Protein AF-A0A964QLQ2-F1 (afdb_monomer_lite)

Radius of gyration: 35.22 Å; chains: 1; bounding box: 113×45×64 Å

Secondary structure (DSSP, 8-state):
---HHHHHHHHHHHHHHHHHHHHHHHHHHHHHHHHSPPPTTHHHHHHHHHHHHHHHHHHHHHTS-EEEEGGGTEEEPPHHHHHHHHHHHTTSHHHHHHHHHHHHHHHHSPPPPPPPPPPTT-

Foldseek 3Di:
DDDPVVVVVVVVVVVVVVVVVVVVVVVVVVCCVVPPDDPPCPVVVVVVVVVVVVVVVVLVVLQDKDADDVVLPDIRDRPVVVVVVCVVCVVPVVVSVVVVVVVVCSSPPDPPDDPDDPDPPD

pLDDT: mean 83.1, std 11.73, range [43.44, 97.06]

Structure (mmCIF, N/CA/C/O backbone):
data_AF-A0A964QLQ2-F1
#
_entry.id   AF-A0A964QLQ2-F1
#
loop_
_atom_site.group_PDB
_atom_site.id
_atom_site.type_symbol
_atom_site.label_atom_id
_atom_site.label_alt_id
_atom_site.label_comp_id
_atom_site.label_asym_id
_atom_site.label_entity_id
_atom_site.label_seq_id
_atom_site.pdbx_PDB_ins_code
_atom_site.Cartn_x
_atom_site.Cartn_y
_atom_site.Cartn_z
_atom_site.occupancy
_atom_site.B_iso_or_equiv
_atom_site.auth_seq_id
_atom_site.auth_comp_id
_atom_site.auth_asym_id
_atom_site.auth_atom_id
_atom_site.pdbx_PDB_model_num
ATOM 1 N N . MET A 1 1 ? 62.351 14.358 -29.875 1.00 43.44 1 MET A N 1
ATOM 2 C CA . MET A 1 1 ? 60.878 14.508 -29.916 1.00 43.44 1 MET A CA 1
ATOM 3 C C . MET A 1 1 ? 60.300 13.467 -30.867 1.00 43.44 1 MET A C 1
ATOM 5 O O . MET A 1 1 ? 60.303 13.689 -32.064 1.00 43.44 1 MET A O 1
ATOM 9 N N . SER A 1 2 ? 59.887 12.300 -30.370 1.00 53.28 2 SER A N 1
ATOM 10 C CA . SER A 1 2 ? 59.221 11.272 -31.186 1.00 53.28 2 SER A CA 1
ATOM 11 C C . SER A 1 2 ? 58.377 10.394 -30.266 1.00 53.28 2 SER A C 1
ATOM 13 O O . SER A 1 2 ? 58.911 9.510 -29.606 1.00 53.28 2 SER A O 1
ATOM 15 N N . ASN A 1 3 ? 57.091 10.724 -30.109 1.00 54.25 3 ASN A N 1
ATOM 16 C CA . ASN A 1 3 ? 56.102 9.797 -29.531 1.00 54.25 3 ASN A CA 1
ATOM 17 C C . ASN A 1 3 ? 54.630 10.218 -29.736 1.00 54.25 3 ASN A C 1
ATOM 19 O O . ASN A 1 3 ? 53.735 9.662 -29.102 1.00 54.25 3 ASN A O 1
ATOM 23 N N . SER A 1 4 ? 54.345 11.211 -30.589 1.00 57.97 4 SER A N 1
ATOM 24 C CA . SER A 1 4 ? 52.963 11.633 -30.860 1.00 57.97 4 SER A CA 1
ATOM 25 C C . SER A 1 4 ? 52.264 10.734 -31.885 1.00 57.97 4 SER A C 1
ATOM 27 O O . SER A 1 4 ? 51.082 10.454 -31.726 1.00 57.97 4 SER A O 1
ATOM 29 N N . SER A 1 5 ? 52.977 10.212 -32.890 1.00 60.44 5 SER A N 1
ATOM 30 C CA . SER A 1 5 ? 52.398 9.373 -33.955 1.00 60.44 5 SER A CA 1
ATOM 31 C C . SER A 1 5 ? 51.933 7.991 -33.470 1.00 60.44 5 SER A C 1
ATOM 33 O O . SER A 1 5 ? 50.906 7.490 -33.937 1.00 60.44 5 SER A O 1
ATOM 35 N N . SER A 1 6 ? 52.637 7.395 -32.501 1.00 62.62 6 SER A N 1
ATOM 36 C CA . SER A 1 6 ? 52.279 6.103 -31.896 1.00 62.62 6 SER A CA 1
ATOM 37 C C . SER A 1 6 ? 51.030 6.207 -31.014 1.00 62.62 6 SER A C 1
ATOM 39 O O . SER A 1 6 ? 50.135 5.376 -31.131 1.00 62.62 6 SER A O 1
ATOM 41 N N . ARG A 1 7 ? 50.909 7.262 -30.191 1.00 68.38 7 ARG A N 1
ATOM 42 C CA . ARG A 1 7 ? 49.720 7.504 -29.348 1.00 68.38 7 ARG A CA 1
ATOM 43 C C . ARG A 1 7 ? 48.457 7.742 -30.169 1.00 68.38 7 ARG A C 1
ATOM 45 O O . ARG A 1 7 ? 47.421 7.169 -29.842 1.00 68.38 7 ARG A O 1
ATOM 52 N N . THR A 1 8 ? 48.539 8.536 -31.236 1.00 72.75 8 THR A N 1
ATOM 53 C CA . THR A 1 8 ? 47.385 8.786 -32.112 1.00 72.75 8 THR A CA 1
ATOM 54 C C . THR A 1 8 ? 46.965 7.513 -32.844 1.00 72.75 8 THR A C 1
ATOM 56 O O . THR A 1 8 ? 45.778 7.209 -32.892 1.00 72.75 8 THR A O 1
ATOM 59 N N . SER A 1 9 ? 47.921 6.713 -33.331 1.00 78.75 9 SER A N 1
ATOM 60 C CA . SER A 1 9 ? 47.617 5.431 -33.985 1.00 78.75 9 SER A CA 1
ATOM 61 C C . SER A 1 9 ? 46.959 4.441 -33.021 1.00 78.75 9 SER A C 1
ATOM 63 O O . SER A 1 9 ? 45.921 3.873 -33.345 1.00 78.75 9 SER A O 1
ATOM 65 N N . SER A 1 10 ? 47.491 4.286 -31.803 1.00 78.88 10 SER A N 1
ATOM 66 C CA . SER A 1 10 ? 46.891 3.420 -30.778 1.00 78.88 10 SER A CA 1
ATOM 67 C C . SER A 1 10 ? 45.476 3.853 -30.390 1.00 78.88 10 SER A C 1
ATOM 69 O O . SER A 1 10 ? 44.616 3.005 -30.164 1.00 78.88 10 SER A O 1
ATOM 71 N N . PHE A 1 11 ? 45.208 5.160 -30.348 1.00 86.69 11 PHE A N 1
ATOM 72 C CA . PHE A 1 11 ? 43.875 5.686 -30.061 1.00 86.69 11 PHE A CA 1
ATOM 73 C C . PHE A 1 11 ? 42.879 5.401 -31.195 1.00 86.69 11 PHE A C 1
ATOM 75 O O . PHE A 1 11 ? 41.743 5.008 -30.932 1.00 86.69 11 PHE A O 1
ATOM 82 N N . VAL A 1 12 ? 43.314 5.512 -32.455 1.00 90.25 12 VAL A N 1
ATOM 83 C CA . VAL A 1 12 ? 42.497 5.147 -33.625 1.00 90.25 12 VAL A CA 1
ATOM 84 C C . VAL A 1 12 ? 42.164 3.654 -33.615 1.00 90.25 12 VAL A C 1
ATOM 86 O O . VAL A 1 12 ? 41.001 3.292 -33.793 1.00 90.25 12 VAL A O 1
ATOM 89 N N . TYR A 1 13 ? 43.141 2.785 -33.334 1.00 91.31 13 TYR A N 1
ATOM 90 C CA . TYR A 1 13 ? 42.892 1.345 -33.211 1.00 91.31 13 TYR A CA 1
ATOM 91 C C . TYR A 1 13 ? 41.947 1.015 -32.053 1.00 91.31 13 TYR A C 1
ATOM 93 O O . TYR A 1 13 ? 41.064 0.176 -32.210 1.00 91.31 13 TYR A O 1
ATOM 101 N N . PHE A 1 14 ? 42.074 1.702 -30.915 1.00 93.38 14 PHE A N 1
ATOM 102 C CA . PHE A 1 14 ? 41.161 1.532 -29.787 1.00 93.38 14 PHE A CA 1
ATOM 103 C C . PHE A 1 14 ? 39.719 1.908 -30.153 1.00 93.38 14 PHE A C 1
ATOM 105 O O . PHE A 1 14 ? 38.802 1.139 -29.874 1.00 93.38 14 PHE A O 1
ATOM 112 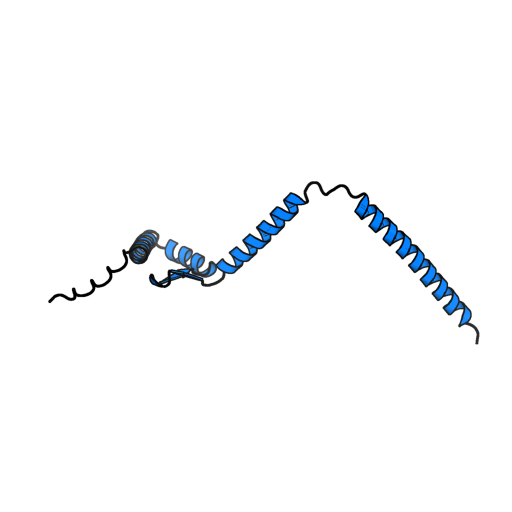N N . ILE A 1 15 ? 39.511 3.044 -30.828 1.00 94.69 15 ILE A N 1
ATOM 113 C CA . ILE A 1 15 ? 38.181 3.467 -31.290 1.00 94.69 15 ILE A CA 1
ATOM 114 C C . ILE A 1 15 ? 37.615 2.483 -32.316 1.00 94.69 15 ILE A C 1
ATOM 116 O O . ILE A 1 15 ? 36.444 2.122 -32.223 1.00 94.69 15 ILE A O 1
ATOM 120 N N . ALA A 1 16 ? 38.429 2.020 -33.267 1.00 93.88 16 ALA A N 1
ATOM 121 C CA . ALA A 1 16 ? 38.002 1.036 -34.258 1.00 93.88 16 ALA A CA 1
ATOM 122 C C . ALA A 1 16 ? 37.572 -0.283 -33.594 1.00 93.88 16 ALA A C 1
ATOM 124 O O . ALA A 1 16 ? 36.517 -0.828 -33.921 1.00 93.88 16 ALA A O 1
ATOM 125 N N . MET A 1 17 ? 38.343 -0.753 -32.608 1.00 94.56 17 MET A N 1
ATOM 126 C CA . MET A 1 17 ? 38.022 -1.941 -31.816 1.00 94.56 17 MET A CA 1
ATOM 127 C C . MET A 1 17 ? 36.713 -1.748 -31.039 1.00 94.56 17 MET A C 1
ATOM 129 O O . MET A 1 17 ? 35.822 -2.593 -31.101 1.00 94.56 17 MET A O 1
ATOM 133 N N . LEU A 1 18 ? 36.564 -0.612 -30.348 1.00 96.88 18 LEU A N 1
ATOM 134 C CA . LEU A 1 18 ? 35.364 -0.275 -29.581 1.00 96.88 18 LEU A CA 1
ATOM 135 C C . LEU A 1 18 ? 34.124 -0.206 -30.484 1.00 96.88 18 LEU A C 1
ATOM 137 O O . LEU A 1 18 ? 33.075 -0.745 -30.140 1.00 96.88 18 LEU A O 1
ATOM 141 N N . GLY A 1 19 ? 34.258 0.416 -31.658 1.00 96.56 19 GLY A N 1
ATOM 142 C CA . GLY A 1 19 ? 33.203 0.509 -32.662 1.00 96.56 19 GLY A CA 1
ATOM 143 C C . GLY A 1 19 ? 32.772 -0.863 -33.171 1.00 96.56 19 GLY A C 1
ATOM 144 O O . GLY A 1 19 ? 31.579 -1.158 -33.189 1.00 96.56 19 GLY A O 1
ATOM 145 N N . ALA A 1 20 ? 33.725 -1.738 -33.502 1.00 96.38 20 ALA A N 1
ATOM 146 C CA . ALA A 1 20 ? 33.426 -3.105 -33.920 1.00 96.38 20 ALA A CA 1
ATOM 147 C C . ALA A 1 20 ? 32.673 -3.885 -32.827 1.00 96.38 20 ALA A C 1
ATOM 149 O O . ALA A 1 20 ? 31.650 -4.511 -33.108 1.00 96.38 20 ALA A O 1
ATOM 150 N N . PHE A 1 21 ? 33.115 -3.791 -31.568 1.00 97.00 21 PHE A N 1
ATOM 151 C CA . PHE A 1 21 ? 32.422 -4.427 -30.446 1.00 97.00 21 PHE A CA 1
ATOM 152 C C . PHE A 1 21 ? 31.013 -3.872 -30.229 1.00 97.00 21 PHE A C 1
ATOM 154 O O . PHE A 1 21 ? 30.093 -4.651 -29.988 1.00 97.00 21 PHE A O 1
ATOM 161 N N . LEU A 1 22 ? 30.818 -2.557 -30.345 1.00 97.06 22 LEU A N 1
ATOM 162 C CA . LEU A 1 22 ? 29.500 -1.931 -30.217 1.00 97.06 22 LEU A CA 1
ATOM 163 C C . LEU A 1 22 ? 28.543 -2.372 -31.328 1.00 97.06 22 LEU A C 1
ATOM 165 O O . LEU A 1 22 ? 27.377 -2.646 -31.046 1.00 97.06 22 LEU A O 1
ATOM 169 N N . ILE A 1 23 ? 29.030 -2.501 -32.564 1.00 96.62 23 ILE A N 1
ATOM 170 C CA . ILE A 1 23 ? 28.232 -2.999 -33.693 1.00 96.62 23 ILE A CA 1
ATOM 171 C C . ILE A 1 23 ? 27.786 -4.441 -33.430 1.00 96.62 23 ILE A C 1
ATOM 173 O O . ILE A 1 23 ? 26.601 -4.754 -33.552 1.00 96.62 23 ILE A O 1
ATOM 177 N N . VAL A 1 24 ? 28.711 -5.311 -33.015 1.00 96.12 24 VAL A N 1
ATOM 178 C CA . VAL A 1 24 ? 28.398 -6.712 -32.699 1.00 96.12 24 VAL A CA 1
ATOM 179 C C . VAL A 1 24 ? 27.439 -6.805 -31.510 1.00 96.12 24 VAL A C 1
ATOM 181 O O . VAL A 1 24 ? 26.451 -7.533 -31.579 1.00 96.12 24 VAL A O 1
ATOM 184 N N . ALA A 1 25 ? 27.669 -6.041 -30.440 1.00 95.44 25 ALA A N 1
ATOM 185 C CA . ALA A 1 25 ? 26.787 -6.009 -29.275 1.00 95.44 25 ALA A CA 1
ATOM 186 C C . ALA A 1 25 ? 25.373 -5.527 -29.637 1.00 95.44 25 ALA A C 1
ATOM 188 O O . ALA A 1 25 ? 24.388 -6.120 -29.193 1.00 95.44 25 ALA A O 1
ATOM 189 N N . GLY A 1 26 ? 25.266 -4.500 -30.486 1.00 95.75 26 GLY A N 1
ATOM 190 C CA . GLY A 1 26 ? 23.996 -4.005 -31.011 1.00 95.75 26 GLY A CA 1
ATOM 191 C C . GLY A 1 26 ? 23.253 -5.064 -31.826 1.00 95.75 26 GLY A C 1
ATOM 192 O O . GLY A 1 26 ? 22.072 -5.305 -31.581 1.00 95.75 26 GLY A O 1
ATOM 193 N N . LEU A 1 27 ? 23.950 -5.758 -32.732 1.00 94.12 27 LEU A N 1
ATOM 194 C CA . LEU A 1 27 ? 23.386 -6.860 -33.520 1.00 94.12 27 LEU A CA 1
ATOM 195 C C . LEU A 1 27 ? 22.908 -8.020 -32.643 1.00 94.12 27 LEU A C 1
ATOM 197 O O . LEU A 1 27 ? 21.817 -8.543 -32.860 1.00 94.12 27 LEU A O 1
ATOM 201 N N . VAL A 1 28 ? 23.684 -8.405 -31.628 1.00 93.38 28 VAL A N 1
ATOM 202 C CA . VAL A 1 28 ? 23.300 -9.465 -30.685 1.00 93.38 28 VAL A CA 1
ATOM 203 C C . VAL A 1 28 ? 22.070 -9.061 -29.877 1.00 93.38 28 VAL A C 1
ATOM 205 O O . VAL A 1 28 ? 21.174 -9.881 -29.688 1.00 93.38 28 VAL A O 1
ATOM 208 N N . GLN A 1 29 ? 21.994 -7.811 -29.417 1.00 91.06 29 GLN A N 1
ATOM 209 C CA . GLN A 1 29 ? 20.831 -7.312 -28.684 1.00 91.06 29 GLN A CA 1
ATOM 210 C C . GLN A 1 29 ? 19.580 -7.291 -29.565 1.00 91.06 29 GLN A C 1
ATOM 212 O O . GLN A 1 29 ? 18.507 -7.710 -29.132 1.00 91.06 29 GLN A O 1
ATOM 217 N N . LEU A 1 30 ? 19.730 -6.854 -30.815 1.00 90.94 30 LEU A N 1
ATOM 218 C CA . LEU A 1 30 ? 18.659 -6.855 -31.800 1.00 90.94 30 LEU A CA 1
ATOM 219 C C . LEU A 1 30 ? 18.165 -8.282 -32.065 1.00 90.94 30 LEU A C 1
ATOM 221 O O . LEU A 1 30 ? 16.971 -8.554 -31.967 1.00 90.94 30 LEU A O 1
ATOM 225 N N . MET A 1 31 ? 19.091 -9.212 -32.311 1.00 89.75 31 MET A N 1
ATOM 226 C CA . MET A 1 31 ? 18.772 -10.620 -32.531 1.00 89.75 31 MET A CA 1
ATOM 227 C C . MET A 1 31 ? 18.080 -11.221 -31.310 1.00 89.75 31 MET A C 1
ATOM 229 O O . MET A 1 31 ? 17.062 -11.891 -31.457 1.00 89.75 31 MET A O 1
ATOM 233 N N . LYS A 1 32 ? 18.568 -10.938 -30.096 1.00 85.56 32 LYS A N 1
ATOM 234 C CA . LYS A 1 32 ? 17.915 -11.353 -28.850 1.00 85.56 32 LYS A CA 1
ATOM 235 C C . LYS A 1 32 ? 16.501 -10.808 -28.742 1.00 85.56 32 LYS A C 1
ATOM 237 O O . LYS A 1 32 ? 15.624 -11.536 -28.305 1.00 85.56 32 LYS A O 1
ATOM 242 N N . HIS A 1 33 ? 16.262 -9.562 -29.135 1.00 81.69 33 HIS A N 1
ATOM 243 C CA . HIS A 1 33 ? 14.927 -8.988 -29.052 1.00 81.69 33 HIS A CA 1
ATOM 244 C C . HIS A 1 33 ? 13.935 -9.677 -30.003 1.00 81.69 33 HIS A C 1
ATOM 246 O O . HIS A 1 33 ? 12.806 -9.937 -29.597 1.00 81.69 33 HIS A O 1
ATOM 252 N N . TYR A 1 34 ? 14.371 -10.027 -31.218 1.00 79.50 34 TYR A N 1
ATOM 253 C CA . TYR A 1 34 ? 13.534 -10.700 -32.220 1.00 79.50 34 TYR A CA 1
ATOM 254 C C . TYR A 1 34 ? 13.387 -12.212 -32.014 1.00 79.50 34 TYR A C 1
ATOM 256 O O . TYR A 1 34 ? 12.364 -12.780 -32.382 1.00 79.50 34 TYR A O 1
ATOM 264 N N . THR A 1 35 ? 14.403 -12.875 -31.458 1.00 80.50 35 THR A N 1
ATOM 265 C CA . THR A 1 35 ? 14.427 -14.340 -31.278 1.00 80.50 35 THR A CA 1
ATOM 266 C C . THR A 1 35 ? 14.075 -14.786 -29.865 1.00 80.50 35 THR A C 1
ATOM 268 O O . THR A 1 35 ? 13.883 -15.980 -29.637 1.00 80.50 35 THR A O 1
ATOM 271 N N . ALA A 1 36 ? 13.981 -13.861 -28.903 1.00 73.31 36 ALA A N 1
ATOM 272 C CA . ALA A 1 36 ? 13.542 -14.206 -27.563 1.00 73.31 36 ALA A CA 1
ATOM 273 C C . ALA A 1 36 ? 12.107 -14.754 -27.624 1.00 73.31 36 ALA A C 1
ATOM 275 O O . ALA A 1 36 ? 11.210 -14.065 -28.121 1.00 73.31 36 ALA A O 1
ATOM 276 N N . PRO A 1 37 ? 11.862 -15.967 -27.098 1.00 69.06 37 PRO A N 1
ATOM 277 C CA . PRO A 1 37 ? 10.512 -16.488 -26.994 1.00 69.06 37 PRO A CA 1
ATOM 278 C C . PRO A 1 37 ? 9.678 -15.525 -26.152 1.00 69.06 37 PRO A C 1
ATOM 280 O O . PRO A 1 37 ? 10.152 -14.980 -25.149 1.00 69.06 37 PRO A O 1
ATOM 283 N N . THR A 1 38 ? 8.430 -15.308 -26.563 1.00 66.56 38 THR A N 1
ATOM 284 C CA . THR A 1 38 ? 7.484 -14.479 -25.819 1.00 66.56 38 THR A CA 1
ATOM 285 C C . THR A 1 38 ? 7.440 -15.004 -24.388 1.00 66.56 38 THR A C 1
ATOM 287 O O . THR A 1 38 ? 7.164 -16.183 -24.169 1.00 66.56 38 THR A O 1
ATOM 290 N N . GLY A 1 39 ? 7.807 -14.166 -23.413 1.00 70.44 39 GLY A N 1
ATOM 291 C CA . GLY A 1 39 ? 7.961 -14.620 -22.035 1.00 70.44 39 GLY A CA 1
ATOM 292 C C . GLY A 1 39 ? 6.678 -15.301 -21.564 1.00 70.44 39 GLY A C 1
ATOM 293 O O . GLY A 1 39 ? 5.637 -14.656 -21.483 1.00 70.44 39 GLY A O 1
ATOM 294 N N . LEU A 1 40 ? 6.757 -16.592 -21.234 1.00 69.81 40 LEU A N 1
ATOM 295 C CA . LEU A 1 40 ? 5.605 -17.448 -20.904 1.00 69.81 40 LEU A CA 1
ATOM 296 C C . LEU A 1 40 ? 4.686 -16.856 -19.812 1.00 69.81 40 LEU A C 1
ATOM 298 O O . LEU A 1 40 ? 3.529 -17.234 -19.679 1.00 69.81 40 LEU A O 1
ATOM 302 N N . ASN A 1 41 ? 5.223 -15.925 -19.016 1.00 77.19 41 ASN A N 1
ATOM 303 C CA . ASN A 1 41 ? 4.579 -15.314 -17.863 1.00 77.19 41 ASN A CA 1
ATOM 304 C C . ASN A 1 41 ? 4.424 -13.785 -17.967 1.00 77.19 41 ASN A C 1
ATOM 306 O O . ASN A 1 41 ? 4.198 -13.156 -16.937 1.00 77.19 41 ASN A O 1
ATOM 310 N N . THR A 1 42 ? 4.556 -13.153 -19.141 1.00 80.25 42 THR A N 1
ATOM 311 C CA . THR A 1 42 ? 4.442 -11.678 -19.260 1.00 80.25 42 THR A CA 1
ATOM 312 C C . THR A 1 42 ? 3.130 -11.145 -18.684 1.00 80.25 42 THR A C 1
ATOM 314 O O . THR A 1 42 ? 3.149 -10.179 -17.923 1.00 80.25 42 THR A O 1
ATOM 317 N N . VAL A 1 43 ? 2.016 -11.829 -18.957 1.00 82.31 43 VAL A N 1
ATOM 318 C CA . VAL A 1 43 ? 0.689 -11.497 -18.414 1.00 82.31 43 VAL A CA 1
ATOM 319 C C . VAL A 1 43 ? 0.674 -11.619 -16.888 1.00 82.31 43 VAL A C 1
ATOM 321 O O . VAL A 1 43 ? 0.323 -10.668 -16.197 1.00 82.31 43 VAL A O 1
ATOM 324 N N . ARG A 1 44 ? 1.177 -12.730 -16.334 1.00 84.44 44 ARG A N 1
ATOM 325 C CA . ARG A 1 44 ? 1.236 -12.947 -14.874 1.00 84.44 44 ARG A CA 1
ATOM 326 C C . ARG A 1 44 ? 2.157 -11.952 -14.167 1.00 84.44 44 ARG A C 1
ATOM 328 O O . ARG A 1 44 ? 1.899 -11.564 -13.032 1.00 84.44 44 ARG A O 1
ATOM 335 N N . ILE A 1 45 ? 3.251 -11.542 -14.809 1.00 86.44 45 ILE A N 1
ATOM 336 C CA . ILE A 1 45 ? 4.156 -10.516 -14.279 1.00 86.44 45 ILE A CA 1
ATOM 337 C C . ILE A 1 45 ? 3.450 -9.158 -14.266 1.00 86.44 45 ILE A C 1
ATOM 339 O O . ILE A 1 45 ? 3.566 -8.436 -13.277 1.00 86.44 45 ILE A O 1
ATOM 343 N N . ALA A 1 46 ? 2.703 -8.818 -15.318 1.00 86.62 46 ALA A N 1
ATOM 344 C CA . ALA A 1 46 ? 1.922 -7.586 -15.373 1.00 86.62 46 ALA A CA 1
ATOM 345 C C . ALA A 1 46 ? 0.825 -7.559 -14.294 1.00 86.62 46 ALA A C 1
ATOM 347 O O . ALA A 1 46 ? 0.721 -6.578 -13.559 1.00 86.62 46 ALA A O 1
ATOM 348 N N . GLU A 1 47 ? 0.085 -8.658 -14.124 1.00 90.19 47 GLU A N 1
ATOM 349 C CA . GLU A 1 47 ? -0.920 -8.815 -13.063 1.00 90.19 47 GLU A CA 1
ATOM 350 C C . GLU A 1 47 ? -0.306 -8.664 -11.668 1.00 90.19 47 GLU A C 1
ATOM 352 O O . GLU A 1 47 ? -0.801 -7.888 -10.853 1.00 90.19 47 GLU A O 1
ATOM 357 N N . ARG A 1 48 ? 0.819 -9.340 -11.395 1.00 91.81 48 ARG A N 1
ATOM 358 C CA . ARG A 1 48 ? 1.520 -9.224 -10.105 1.00 91.81 48 ARG A CA 1
ATOM 359 C C . ARG A 1 48 ? 2.025 -7.812 -9.846 1.00 91.81 48 ARG A C 1
ATOM 361 O O . ARG A 1 48 ? 1.928 -7.338 -8.722 1.00 91.81 48 ARG A O 1
ATOM 368 N N . ARG A 1 49 ? 2.559 -7.130 -10.863 1.00 90.75 49 ARG A N 1
ATOM 369 C CA . ARG A 1 49 ? 3.004 -5.734 -10.734 1.00 90.75 49 ARG A CA 1
ATOM 370 C C . ARG A 1 49 ? 1.841 -4.809 -10.400 1.00 90.75 49 ARG A C 1
ATOM 372 O O . ARG A 1 49 ? 1.984 -3.975 -9.513 1.00 90.75 49 ARG A O 1
ATOM 379 N N . LYS A 1 50 ? 0.698 -4.988 -11.064 1.00 91.69 50 LYS A N 1
ATOM 380 C CA . LYS A 1 50 ? -0.522 -4.233 -10.770 1.00 91.69 50 LYS A CA 1
ATOM 381 C C . LYS A 1 50 ? -1.006 -4.495 -9.340 1.00 91.69 50 LYS A C 1
ATOM 383 O O . LYS A 1 50 ? -1.190 -3.544 -8.591 1.00 91.69 50 LYS A O 1
ATOM 388 N N . ALA A 1 51 ? -1.096 -5.760 -8.930 1.00 92.44 51 ALA A N 1
ATOM 389 C CA . ALA A 1 51 ? -1.498 -6.129 -7.573 1.00 92.44 51 ALA A CA 1
ATOM 390 C C . ALA A 1 51 ? -0.540 -5.573 -6.499 1.00 92.44 51 ALA A C 1
ATOM 392 O O . ALA A 1 51 ? -0.976 -5.104 -5.448 1.00 92.44 51 ALA A O 1
ATOM 393 N N . LEU A 1 52 ? 0.772 -5.571 -6.758 1.00 93.50 52 LEU A N 1
ATOM 394 C CA . LEU A 1 52 ? 1.757 -4.966 -5.855 1.00 93.50 52 LEU A CA 1
ATOM 395 C C . LEU A 1 52 ? 1.597 -3.445 -5.754 1.00 93.50 52 LEU A C 1
ATOM 397 O O . LEU A 1 52 ? 1.709 -2.895 -4.664 1.00 93.50 52 LEU A O 1
ATOM 401 N N . ALA A 1 53 ? 1.306 -2.763 -6.862 1.00 91.50 53 ALA A N 1
ATOM 402 C CA . ALA A 1 53 ? 1.050 -1.326 -6.840 1.00 91.50 53 ALA A CA 1
ATOM 403 C C . ALA A 1 53 ? -0.230 -0.995 -6.053 1.00 91.50 53 ALA A C 1
ATOM 405 O O . ALA A 1 53 ? -0.215 -0.117 -5.194 1.00 91.50 53 ALA A O 1
ATOM 406 N N . GLU A 1 54 ? -1.313 -1.738 -6.287 1.00 91.00 54 GLU A N 1
ATOM 407 C CA . GLU A 1 54 ? -2.582 -1.561 -5.572 1.00 91.00 54 GLU A CA 1
ATOM 408 C C . GLU A 1 54 ? -2.417 -1.814 -4.067 1.00 91.00 54 GLU A C 1
ATOM 410 O O . GLU A 1 54 ? -2.817 -0.986 -3.248 1.00 91.00 54 GLU A O 1
ATOM 415 N N . THR A 1 55 ? -1.738 -2.897 -3.681 1.00 88.75 55 THR A N 1
ATOM 416 C CA . THR A 1 55 ? -1.465 -3.190 -2.262 1.00 88.75 55 THR A CA 1
ATOM 417 C C . THR A 1 55 ? -0.558 -2.150 -1.610 1.00 88.75 55 THR A C 1
ATOM 419 O O . THR A 1 55 ? -0.822 -1.755 -0.474 1.00 88.75 55 THR A O 1
ATOM 422 N N . ALA A 1 56 ? 0.454 -1.642 -2.319 1.00 86.88 56 ALA A N 1
ATOM 423 C CA . ALA A 1 56 ? 1.283 -0.545 -1.829 1.00 86.88 56 ALA A CA 1
ATOM 424 C C . ALA A 1 56 ? 0.438 0.708 -1.553 1.00 86.88 56 ALA A C 1
ATOM 426 O O . ALA A 1 56 ? 0.496 1.248 -0.447 1.00 86.88 56 ALA A O 1
ATOM 427 N N . THR A 1 57 ? -0.416 1.119 -2.496 1.00 85.56 57 THR A N 1
ATOM 428 C CA . THR A 1 57 ? -1.302 2.278 -2.295 1.00 85.56 57 THR A CA 1
ATOM 429 C C . THR A 1 57 ? -2.278 2.079 -1.134 1.00 85.56 57 THR A C 1
ATOM 431 O O . THR A 1 57 ? -2.412 2.968 -0.293 1.00 85.56 57 THR A O 1
ATOM 434 N N . ALA A 1 58 ? -2.888 0.896 -1.016 1.00 83.62 58 ALA A N 1
ATOM 435 C CA . ALA A 1 58 ? -3.788 0.567 0.085 1.00 83.62 58 ALA A CA 1
ATOM 436 C C . ALA A 1 58 ? -3.057 0.578 1.439 1.00 83.62 58 ALA A C 1
ATOM 438 O O . ALA A 1 58 ? -3.551 1.142 2.413 1.00 83.62 58 ALA A O 1
ATOM 439 N N . SER A 1 59 ? -1.840 0.028 1.509 1.00 83.38 59 SER A N 1
ATOM 440 C CA . SER A 1 59 ? -1.026 0.061 2.730 1.00 83.38 59 SER A CA 1
ATOM 441 C C . SER A 1 59 ? -0.673 1.485 3.160 1.00 83.38 59 SER A C 1
ATOM 443 O O . SER A 1 59 ? -0.671 1.796 4.350 1.00 83.38 59 SER A O 1
ATOM 445 N N . GLN A 1 60 ? -0.432 2.384 2.207 1.00 82.38 60 GLN A N 1
ATOM 446 C CA . GLN A 1 60 ? -0.116 3.774 2.505 1.00 82.38 60 GLN A CA 1
ATOM 447 C C . GLN A 1 60 ? -1.329 4.510 3.092 1.00 82.38 60 GLN A C 1
ATOM 449 O O . GLN A 1 60 ? -1.170 5.298 4.022 1.00 82.38 60 GLN A O 1
ATOM 454 N N . GLN A 1 61 ? -2.542 4.184 2.634 1.00 82.88 61 GLN A N 1
ATOM 455 C CA . GLN A 1 61 ? -3.788 4.709 3.205 1.00 82.88 61 GLN A CA 1
ATOM 456 C C . GLN A 1 61 ? -4.006 4.261 4.661 1.00 82.88 61 GLN A C 1
ATOM 458 O O . GLN A 1 61 ? -4.463 5.058 5.476 1.00 82.88 61 GLN A O 1
ATOM 463 N N . LEU A 1 62 ? -3.621 3.029 5.022 1.00 85.19 62 LEU A N 1
ATOM 464 C CA . LEU A 1 62 ? -3.749 2.498 6.393 1.00 85.19 62 LEU A CA 1
ATOM 465 C C . LEU A 1 62 ? -2.824 3.180 7.417 1.00 85.19 62 LEU A C 1
ATOM 467 O O . LEU A 1 62 ? -3.058 3.092 8.624 1.00 85.19 62 LEU A O 1
ATOM 471 N N . ASN A 1 63 ? -1.768 3.849 6.952 1.00 87.69 63 ASN A N 1
ATOM 472 C CA . ASN A 1 63 ? -0.836 4.586 7.807 1.00 87.69 63 ASN A CA 1
ATOM 473 C C . ASN A 1 63 ? -1.301 6.022 8.102 1.00 87.69 63 ASN A C 1
ATOM 475 O O . ASN A 1 63 ? -0.667 6.715 8.895 1.00 87.69 63 ASN A O 1
ATOM 479 N N . GLY A 1 64 ? -2.380 6.488 7.469 1.00 86.31 64 GLY A N 1
ATOM 480 C CA . GLY A 1 64 ? -2.939 7.824 7.660 1.00 86.31 64 GLY A CA 1
ATOM 481 C C . GLY A 1 64 ? -4.268 7.807 8.412 1.00 86.31 64 GLY A C 1
ATOM 482 O O . GLY A 1 64 ? -4.899 6.766 8.577 1.00 86.31 64 GLY A O 1
ATOM 483 N N . TYR A 1 65 ? -4.702 8.985 8.858 1.00 87.62 65 TYR A N 1
ATOM 484 C CA . TYR A 1 65 ? -6.101 9.183 9.227 1.00 87.62 65 TYR A CA 1
ATOM 485 C C . TYR A 1 65 ? -6.913 9.426 7.961 1.00 87.62 65 TYR A C 1
ATOM 487 O O . TYR A 1 65 ? -6.505 10.209 7.102 1.00 87.62 65 TYR A O 1
ATOM 495 N N . SER A 1 66 ? -8.071 8.782 7.859 1.00 85.19 66 SER A N 1
ATOM 496 C CA . SER A 1 66 ? -9.014 9.000 6.763 1.00 85.19 66 SER A CA 1
ATOM 497 C C . SER A 1 66 ? -10.415 9.258 7.319 1.00 85.19 66 SER A C 1
ATOM 499 O O . SER A 1 66 ? -10.736 8.876 8.446 1.00 85.19 66 SER A O 1
ATOM 501 N N . VAL A 1 67 ? -11.251 9.961 6.558 1.00 86.94 67 VAL A N 1
ATOM 502 C CA . VAL A 1 67 ? -12.651 10.202 6.928 1.00 86.94 67 VAL A CA 1
ATOM 503 C C . VAL A 1 67 ? -13.496 9.073 6.346 1.00 86.94 67 VAL A C 1
ATOM 505 O O . VAL A 1 67 ? -13.442 8.842 5.141 1.00 86.94 67 VAL A O 1
ATOM 508 N N . ILE A 1 68 ? -14.275 8.387 7.186 1.00 85.81 68 ILE A N 1
ATOM 509 C CA . ILE A 1 68 ? -15.193 7.322 6.750 1.00 85.81 68 ILE A CA 1
ATOM 510 C C . ILE A 1 68 ? -16.586 7.913 6.516 1.00 85.81 68 ILE A C 1
ATOM 512 O O . ILE A 1 68 ? -17.148 7.771 5.435 1.00 85.81 68 ILE A O 1
ATOM 516 N N . ASP A 1 69 ? -17.132 8.600 7.522 1.00 84.88 69 ASP A N 1
ATOM 517 C CA . ASP A 1 69 ? -18.413 9.303 7.428 1.00 84.88 69 ASP A CA 1
ATOM 518 C C . ASP A 1 69 ? -18.375 10.548 8.331 1.00 84.88 69 ASP A C 1
ATOM 520 O O . ASP A 1 69 ? -18.477 10.427 9.558 1.00 84.88 69 ASP A O 1
ATOM 524 N N . PRO A 1 70 ? -18.221 11.755 7.757 1.00 81.38 70 PRO A N 1
ATOM 525 C CA . PRO A 1 70 ? -18.122 12.980 8.539 1.00 81.38 70 PRO A CA 1
ATOM 526 C C . PRO A 1 70 ? -19.439 13.338 9.237 1.00 81.38 70 PRO A C 1
ATOM 528 O O . PRO A 1 70 ? -19.402 13.919 10.318 1.00 81.38 70 PRO A O 1
ATOM 531 N N . ASN A 1 71 ? -20.594 12.948 8.684 1.00 82.12 71 ASN A N 1
ATOM 532 C CA . ASN A 1 71 ? -21.901 13.247 9.283 1.00 82.12 71 ASN A CA 1
ATOM 533 C C . ASN A 1 71 ? -22.113 12.473 10.586 1.00 82.12 71 ASN A C 1
ATOM 535 O O . ASN A 1 71 ? -22.835 12.917 11.475 1.00 82.12 71 ASN A O 1
ATOM 539 N N . LYS A 1 72 ? -21.460 11.314 10.701 1.00 80.06 72 LYS A N 1
ATOM 540 C CA . LYS A 1 72 ? -21.489 10.453 11.888 1.00 80.06 72 LYS A CA 1
ATOM 541 C C . LYS A 1 72 ? -20.255 10.615 12.779 1.00 80.06 72 LYS A C 1
ATOM 543 O O . LYS A 1 72 ? -20.154 9.941 13.803 1.00 80.06 72 LYS A O 1
ATOM 548 N N . GLY A 1 73 ? -19.308 11.478 12.398 1.00 83.06 73 GLY A N 1
ATOM 549 C CA . GLY A 1 73 ? -18.028 11.638 13.091 1.00 83.06 73 GLY A CA 1
ATOM 550 C C . GLY A 1 73 ? -17.159 10.375 13.062 1.00 83.06 73 GLY A C 1
ATOM 551 O O . GLY A 1 73 ? -16.432 10.108 14.019 1.00 83.06 73 GLY A O 1
ATOM 552 N N . LEU A 1 74 ? -17.258 9.569 12.000 1.00 85.56 74 LEU A N 1
ATOM 553 C CA . LEU A 1 74 ? -16.495 8.335 11.834 1.00 85.56 74 LEU A CA 1
ATOM 554 C C . LEU A 1 74 ? -15.203 8.602 11.064 1.00 85.56 74 LEU A C 1
ATOM 556 O O . LEU A 1 74 ? -15.217 8.966 9.8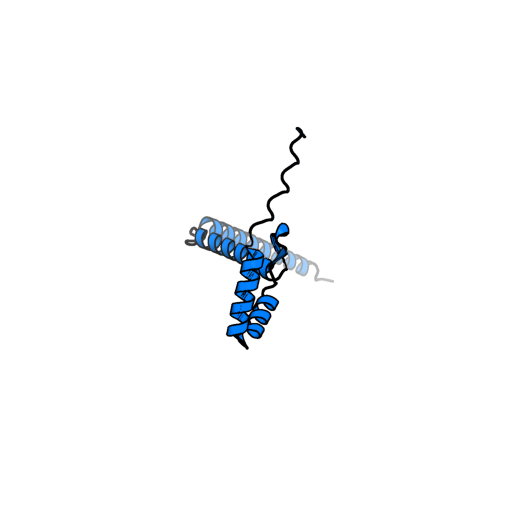85 1.00 85.56 74 LEU A O 1
ATOM 560 N N . TYR A 1 75 ? -14.084 8.353 11.737 1.00 88.38 75 TYR A N 1
ATOM 561 C CA . TYR A 1 75 ? -12.736 8.502 11.203 1.00 88.38 75 TYR A CA 1
ATOM 562 C C . TYR A 1 75 ? -11.981 7.180 11.321 1.00 88.38 75 TYR A C 1
ATOM 564 O O . TYR A 1 75 ? -12.097 6.464 12.319 1.00 88.38 75 TYR A O 1
ATOM 572 N N . GLN A 1 76 ? -11.194 6.861 10.302 1.00 88.12 76 GLN A N 1
ATOM 573 C CA . GLN A 1 76 ? -10.276 5.737 10.315 1.00 88.12 76 GLN A CA 1
ATOM 574 C C . GLN A 1 76 ? -9.048 6.094 11.149 1.00 88.12 76 GLN A C 1
ATOM 576 O O . GLN A 1 76 ? -8.390 7.106 10.905 1.00 88.12 76 GLN A O 1
ATOM 581 N N . LEU A 1 77 ? -8.735 5.239 12.122 1.00 90.50 77 LEU A N 1
ATOM 582 C CA . LEU A 1 77 ? -7.482 5.306 12.865 1.00 90.50 77 LEU A CA 1
ATOM 583 C C . LEU A 1 77 ? -6.337 4.766 12.009 1.00 90.50 77 LEU A C 1
ATOM 585 O O . LEU A 1 77 ? -6.519 3.814 11.246 1.00 90.50 77 LEU A O 1
ATOM 589 N N . ARG A 1 78 ? -5.143 5.325 12.216 1.00 92.31 78 ARG A N 1
ATOM 590 C CA . ARG A 1 78 ? -3.910 4.722 11.713 1.00 92.31 78 ARG A CA 1
ATOM 591 C C . ARG A 1 78 ? -3.745 3.316 12.287 1.00 92.31 78 ARG A C 1
ATOM 593 O O . ARG A 1 78 ? -4.115 3.055 13.437 1.00 92.31 78 ARG A O 1
ATOM 600 N N . ILE A 1 79 ? -3.164 2.419 11.499 1.00 90.62 79 ILE A N 1
ATOM 601 C CA . ILE A 1 79 ? -3.047 1.009 11.877 1.00 90.62 79 ILE A CA 1
ATOM 602 C C . ILE A 1 79 ? -2.224 0.793 13.155 1.00 90.62 79 ILE A C 1
ATOM 604 O O . ILE A 1 79 ? -2.582 -0.054 13.966 1.00 90.62 79 ILE A O 1
ATOM 608 N N . ASP A 1 80 ? -1.189 1.597 13.397 1.00 91.94 80 ASP A N 1
ATOM 609 C CA . ASP A 1 80 ? -0.376 1.550 14.619 1.00 91.94 80 ASP A CA 1
ATOM 610 C C . ASP A 1 80 ? -1.217 1.819 15.879 1.00 91.94 80 ASP A C 1
ATOM 612 O O . ASP A 1 80 ? -1.191 1.045 16.837 1.00 91.94 80 ASP A O 1
ATOM 616 N N . GLN A 1 81 ? -2.039 2.867 15.843 1.00 91.94 81 GLN A N 1
ATOM 617 C CA . GLN A 1 81 ? -2.922 3.228 16.948 1.00 91.94 81 GLN A CA 1
ATOM 618 C C . GLN A 1 81 ? -4.074 2.245 17.125 1.00 91.94 81 GLN A C 1
ATOM 620 O O . GLN A 1 81 ? -4.473 1.957 18.256 1.00 91.94 81 GLN A O 1
ATOM 625 N N . ALA A 1 82 ? -4.617 1.719 16.025 1.00 90.5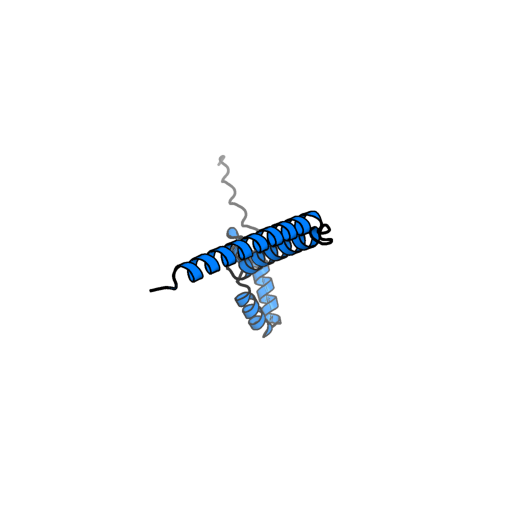0 82 ALA A N 1
ATOM 626 C CA . ALA A 1 82 ? -5.637 0.681 16.085 1.00 90.50 82 ALA A CA 1
ATOM 627 C C . ALA A 1 82 ? -5.095 -0.567 16.802 1.00 90.50 82 ALA A C 1
ATOM 629 O O . ALA A 1 82 ? -5.740 -1.081 17.716 1.00 90.50 82 ALA A O 1
ATOM 630 N N . MET A 1 83 ? -3.878 -0.999 16.458 1.00 93.75 83 MET A N 1
ATOM 631 C CA . MET A 1 83 ? -3.215 -2.130 17.109 1.00 93.75 83 MET A CA 1
ATOM 632 C C . MET A 1 83 ? -2.934 -1.862 18.591 1.00 93.75 83 MET A C 1
ATOM 634 O O . MET A 1 83 ? -3.222 -2.716 19.429 1.00 93.75 83 MET A O 1
ATOM 638 N N . GLU A 1 84 ? -2.441 -0.673 18.944 1.00 92.81 84 GLU A N 1
ATOM 639 C CA . GLU A 1 84 ? -2.229 -0.298 20.347 1.00 92.81 84 GLU A CA 1
ATOM 640 C C . GLU A 1 84 ? -3.543 -0.308 21.146 1.00 92.81 84 GLU A C 1
ATOM 642 O O . GLU A 1 84 ? -3.594 -0.793 22.279 1.00 92.81 84 GLU A O 1
ATOM 647 N N . THR A 1 85 ? -4.626 0.179 20.538 1.00 90.06 85 THR A N 1
ATOM 648 C CA . THR A 1 85 ? -5.960 0.189 21.149 1.00 90.06 85 THR A CA 1
ATOM 649 C C . THR A 1 85 ? -6.435 -1.234 21.422 1.00 90.06 85 THR A C 1
ATOM 651 O O . THR A 1 85 ? -6.880 -1.513 22.532 1.00 90.06 85 THR A O 1
ATOM 654 N N . ILE A 1 86 ? -6.262 -2.158 20.470 1.00 90.31 86 ILE A N 1
ATOM 655 C CA . ILE A 1 86 ? -6.620 -3.573 20.653 1.00 90.31 86 ILE A CA 1
ATOM 656 C C . ILE A 1 86 ? -5.829 -4.192 21.810 1.00 90.31 86 ILE A C 1
ATOM 658 O O . ILE A 1 86 ? -6.421 -4.837 22.672 1.00 90.31 86 ILE A O 1
ATOM 662 N N . VAL A 1 87 ? -4.513 -3.967 21.878 1.00 93.19 87 VAL A N 1
ATOM 663 C CA . VAL A 1 87 ? -3.662 -4.487 22.969 1.00 93.19 87 VAL A CA 1
ATOM 664 C C . VAL A 1 87 ? -4.049 -3.893 24.326 1.00 93.19 87 VAL A C 1
ATOM 666 O O . VAL A 1 87 ? -3.977 -4.556 25.363 1.00 93.19 87 VAL A O 1
ATOM 669 N N . ARG A 1 88 ? -4.460 -2.624 24.353 1.00 90.38 88 ARG A N 1
ATOM 670 C CA . ARG A 1 88 ? -4.934 -1.962 25.571 1.00 90.38 88 ARG A CA 1
ATOM 671 C C . ARG A 1 88 ? -6.265 -2.546 26.032 1.00 90.38 88 ARG A C 1
ATOM 673 O O . ARG A 1 88 ? -6.422 -2.852 27.211 1.00 90.38 88 ARG A O 1
ATOM 680 N N . GLU A 1 89 ? -7.199 -2.705 25.107 1.00 89.00 89 GLU A N 1
ATOM 681 C CA . GLU A 1 89 ? -8.544 -3.204 25.366 1.00 89.00 89 GLU A CA 1
ATOM 682 C C . GLU A 1 89 ? -8.567 -4.701 25.704 1.00 89.00 89 GLU A C 1
ATOM 684 O O . GLU A 1 89 ? -9.360 -5.130 26.543 1.00 89.00 89 GLU A O 1
ATOM 689 N N . SER A 1 90 ? -7.646 -5.495 25.152 1.00 87.12 90 SER A N 1
ATOM 690 C CA . SER A 1 90 ? -7.553 -6.930 25.442 1.00 87.12 90 SER A CA 1
ATOM 691 C C . SER A 1 90 ? -7.234 -7.232 26.908 1.00 87.12 90 SER A C 1
ATOM 693 O O . SER A 1 90 ? -7.518 -8.333 27.373 1.00 87.12 90 SER A O 1
ATOM 695 N N . LYS A 1 91 ? -6.680 -6.270 27.661 1.00 91.62 91 LYS A N 1
ATOM 696 C CA . LYS A 1 91 ? -6.433 -6.411 29.107 1.00 91.62 91 LYS A CA 1
ATOM 697 C C . LYS A 1 91 ? -7.724 -6.599 29.909 1.00 91.62 91 LYS A C 1
ATOM 699 O O . LYS A 1 91 ? -7.688 -7.226 30.963 1.00 91.62 91 LYS A O 1
ATOM 704 N N . ASN A 1 92 ? -8.854 -6.080 29.421 1.00 91.62 92 ASN A N 1
ATOM 705 C CA . ASN A 1 92 ? -10.175 -6.326 29.997 1.00 91.62 92 ASN A CA 1
ATOM 706 C C . ASN A 1 92 ? -11.193 -6.633 28.881 1.00 91.62 92 ASN A C 1
ATOM 708 O O . ASN A 1 92 ? -11.887 -5.732 28.398 1.00 91.62 92 ASN A O 1
ATOM 712 N N . PRO A 1 93 ? -11.322 -7.913 28.487 1.00 87.81 93 PRO A N 1
ATOM 713 C CA . PRO A 1 93 ? -12.161 -8.311 27.359 1.00 87.81 93 PRO A CA 1
ATOM 714 C C . PRO A 1 93 ? -13.650 -8.008 27.552 1.00 87.81 93 PRO A C 1
ATOM 716 O O . PRO A 1 93 ? -14.345 -7.709 26.581 1.00 87.81 93 PRO A O 1
ATOM 719 N N . ALA A 1 94 ? -14.151 -8.082 28.790 1.00 87.81 94 ALA A N 1
ATOM 720 C CA . ALA A 1 94 ? -15.554 -7.804 29.088 1.00 87.81 94 ALA A CA 1
ATOM 721 C C . ALA A 1 94 ? -15.882 -6.323 28.843 1.00 87.81 94 ALA A C 1
ATOM 723 O O . ALA A 1 94 ? -16.840 -6.018 28.133 1.00 87.81 94 ALA A O 1
ATOM 724 N N . ALA A 1 95 ? -15.033 -5.420 29.347 1.00 86.38 95 ALA A N 1
ATOM 725 C CA . ALA A 1 95 ? -15.180 -3.981 29.133 1.00 86.38 95 ALA A CA 1
ATOM 726 C C . ALA A 1 95 ? -14.933 -3.571 27.670 1.00 86.38 95 ALA A C 1
ATOM 728 O O . ALA A 1 95 ? -15.618 -2.695 27.150 1.00 86.38 95 ALA A O 1
ATOM 729 N N . SER A 1 96 ? -13.985 -4.211 26.974 1.00 88.50 96 SER A N 1
ATOM 730 C CA . SER A 1 96 ? -13.752 -3.959 25.543 1.00 88.50 96 SER A CA 1
ATOM 731 C C . SER A 1 96 ? -15.000 -4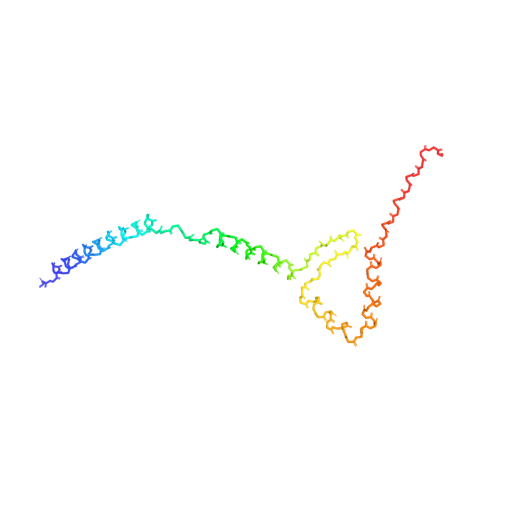.257 24.713 1.00 88.50 96 SER A C 1
ATOM 733 O O . SER A 1 96 ? -15.442 -3.412 23.937 1.00 88.50 96 SER A O 1
ATOM 735 N N . ARG A 1 97 ? -15.638 -5.415 24.931 1.00 87.81 97 ARG A N 1
ATOM 736 C CA . ARG A 1 97 ? -16.867 -5.781 24.211 1.00 87.81 97 ARG A CA 1
ATOM 737 C C . ARG A 1 97 ? -18.005 -4.801 24.480 1.00 87.81 97 ARG A C 1
ATOM 739 O O . ARG A 1 97 ? -18.635 -4.362 23.522 1.00 87.81 97 ARG A O 1
ATOM 746 N N . SER A 1 98 ? -18.248 -4.424 25.738 1.00 89.94 98 SER A N 1
ATOM 747 C CA . SER A 1 98 ? -19.305 -3.455 26.061 1.00 89.94 98 SER A CA 1
ATOM 748 C C . SER A 1 98 ? -19.040 -2.087 25.430 1.00 89.94 98 SER A C 1
ATOM 750 O O . SER A 1 98 ? -19.941 -1.489 24.848 1.00 89.94 98 SER A O 1
ATOM 752 N N . ASN A 1 99 ? -17.791 -1.615 25.472 1.00 88.44 99 ASN A N 1
ATOM 753 C CA . ASN A 1 99 ? -17.402 -0.344 24.863 1.00 88.44 99 ASN A CA 1
ATOM 754 C C . ASN A 1 99 ? -17.510 -0.389 23.334 1.00 88.44 99 ASN A C 1
ATOM 756 O O . ASN A 1 99 ? -17.929 0.589 22.716 1.00 88.44 99 ASN A O 1
ATOM 760 N N . MET A 1 100 ? -17.161 -1.517 22.712 1.00 87.25 100 MET A N 1
ATOM 761 C CA . MET A 1 100 ? -17.301 -1.712 21.271 1.00 87.25 100 MET A CA 1
ATOM 762 C C . MET A 1 100 ? -18.771 -1.678 20.848 1.00 87.25 100 MET A C 1
ATOM 764 O O . MET A 1 100 ? -19.101 -0.962 19.907 1.00 87.25 100 MET A O 1
ATOM 768 N N . VAL A 1 101 ? -19.654 -2.381 21.565 1.00 91.25 101 VAL A N 1
ATOM 769 C CA . VAL A 1 101 ? -21.103 -2.362 21.300 1.00 91.25 101 VAL A CA 1
ATOM 770 C C . VAL A 1 101 ? -21.653 -0.942 21.427 1.00 91.25 101 VAL A C 1
ATOM 772 O O . VAL A 1 101 ? -22.262 -0.454 20.481 1.00 91.25 101 VAL A O 1
ATOM 775 N N . ALA A 1 102 ? -21.332 -0.224 22.508 1.00 90.06 102 ALA A N 1
ATOM 776 C CA . ALA A 1 102 ? -21.779 1.158 22.695 1.00 90.06 102 ALA A CA 1
ATOM 777 C C . ALA A 1 102 ? -21.296 2.104 21.573 1.00 90.06 102 ALA A C 1
ATOM 779 O O . ALA A 1 102 ? -22.028 2.985 21.116 1.00 90.06 102 ALA A O 1
ATOM 780 N N . ARG A 1 103 ? -20.057 1.922 21.089 1.00 87.31 103 ARG A N 1
ATOM 781 C CA . ARG A 1 103 ? -19.510 2.693 19.958 1.00 87.31 103 ARG A CA 1
ATOM 782 C C . ARG A 1 103 ? -20.227 2.376 18.647 1.00 87.31 103 ARG A C 1
ATOM 784 O O . ARG A 1 103 ? -20.486 3.295 17.875 1.00 87.31 103 ARG A O 1
ATOM 791 N N . VAL A 1 104 ? -20.542 1.105 18.401 1.00 88.75 104 VAL A N 1
ATOM 792 C CA . VAL A 1 104 ? -21.289 0.658 17.217 1.00 88.75 104 VAL A CA 1
ATOM 793 C C . VAL A 1 104 ? -22.715 1.201 17.256 1.00 88.75 104 VAL A C 1
ATOM 795 O O . VAL A 1 104 ? -23.151 1.813 16.288 1.00 88.75 104 VAL A O 1
ATOM 798 N N . GLU A 1 105 ? -23.419 1.073 18.377 1.00 88.31 105 GLU A N 1
ATOM 799 C CA . GLU A 1 105 ? -24.775 1.609 18.537 1.00 88.31 105 GLU A CA 1
ATOM 800 C C . GLU A 1 105 ? -24.825 3.114 18.264 1.00 88.31 105 GLU A C 1
ATOM 802 O O . GLU A 1 105 ? -25.684 3.580 17.520 1.00 88.31 105 GLU A O 1
ATOM 807 N N . LYS A 1 106 ? -23.848 3.877 18.771 1.00 85.00 106 LYS A N 1
ATOM 808 C CA . LYS A 1 106 ? -23.734 5.311 18.480 1.00 85.00 106 LYS A CA 1
ATOM 809 C C . LYS A 1 106 ? -23.445 5.597 17.002 1.00 85.00 106 LYS A C 1
ATOM 811 O O . LYS A 1 106 ? -24.001 6.538 16.445 1.00 85.00 106 LYS A O 1
ATOM 816 N N . ALA A 1 107 ? -22.580 4.806 16.369 1.00 82.56 107 ALA A N 1
ATOM 817 C CA . ALA A 1 107 ? -22.208 4.965 14.963 1.00 82.56 107 ALA A CA 1
ATOM 818 C C . ALA A 1 107 ? -23.348 4.611 13.990 1.00 82.56 107 ALA A C 1
ATOM 820 O O . ALA A 1 107 ? -23.413 5.157 12.890 1.00 82.56 107 ALA A O 1
ATOM 821 N N . PHE A 1 108 ? -24.237 3.695 14.373 1.00 83.19 108 PHE A N 1
ATOM 822 C CA . PHE A 1 108 ? -25.337 3.214 13.532 1.00 83.19 108 PHE A CA 1
ATOM 823 C C . PHE A 1 108 ? -26.719 3.674 14.001 1.00 83.19 108 PHE A C 1
ATOM 825 O O . PHE A 1 108 ? -27.720 3.263 13.414 1.00 83.19 108 PHE A O 1
ATOM 832 N N . ALA A 1 109 ? -26.788 4.554 15.002 1.00 80.81 109 ALA A N 1
ATOM 833 C CA . ALA A 1 109 ? -28.030 5.198 15.394 1.00 80.81 109 ALA A CA 1
ATOM 834 C C . ALA A 1 109 ? -28.684 5.865 14.165 1.0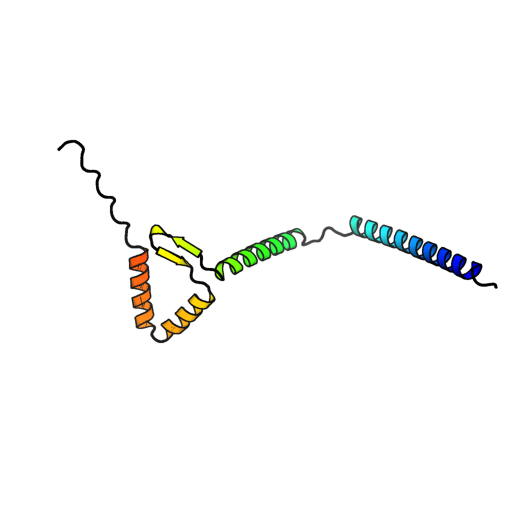0 80.81 109 ALA A C 1
ATOM 836 O O . ALA A 1 109 ? -27.984 6.499 13.363 1.00 80.81 109 ALA A O 1
ATOM 837 N N . PRO A 1 110 ? -30.008 5.706 13.972 1.00 73.50 110 PRO A N 1
ATOM 838 C CA . PRO A 1 110 ? -30.693 6.303 12.837 1.00 73.50 110 PRO A CA 1
ATOM 839 C C . PRO A 1 110 ? -30.521 7.829 12.870 1.00 73.50 110 PRO A C 1
ATOM 841 O O . PRO A 1 110 ? -30.572 8.424 13.951 1.00 73.50 110 PRO A O 1
ATOM 844 N N . PRO A 1 111 ? -30.304 8.474 11.709 1.00 67.00 111 PRO A N 1
ATOM 845 C CA . PRO A 1 111 ? -30.157 9.920 11.660 1.00 67.00 111 PRO A CA 1
ATOM 846 C C . PRO A 1 111 ? -31.414 10.595 12.236 1.00 67.00 111 PRO A C 1
ATOM 848 O O . PRO A 1 111 ? -32.520 10.073 12.046 1.00 67.00 111 PRO A O 1
ATOM 851 N N . PRO A 1 112 ? -31.276 11.741 12.930 1.00 65.69 112 PRO A N 1
ATOM 852 C CA . PRO A 1 112 ? -32.424 12.496 13.414 1.00 65.69 112 PRO A CA 1
ATOM 853 C C . PRO A 1 112 ? -33.378 12.764 12.249 1.00 65.69 112 PRO A C 1
ATOM 855 O O . PRO A 1 112 ? -32.939 13.216 11.188 1.00 65.69 112 PRO A O 1
ATOM 858 N N . LYS A 1 113 ? -34.674 12.465 12.422 1.00 63.62 113 LYS A N 1
ATOM 859 C CA . LYS A 1 113 ? -35.690 12.819 11.423 1.00 63.62 113 LYS A CA 1
ATOM 860 C C . LYS A 1 113 ? -35.570 14.320 11.159 1.00 63.62 113 LYS A C 1
ATOM 862 O O . LYS A 1 113 ? -35.556 15.103 12.108 1.00 63.62 113 LYS A O 1
ATOM 867 N N . ALA A 1 114 ? -35.428 14.702 9.890 1.00 62.66 114 ALA A N 1
ATOM 868 C CA . ALA A 1 114 ? -35.396 16.108 9.512 1.00 62.66 114 ALA A CA 1
ATOM 869 C C . ALA A 1 114 ? -36.640 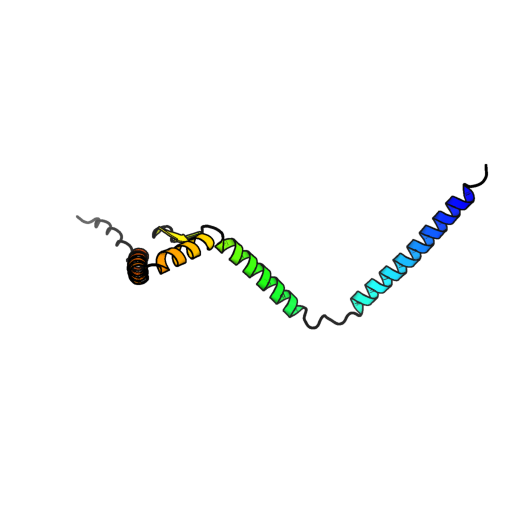16.802 10.094 1.00 62.66 114 ALA A C 1
ATOM 871 O O . ALA A 1 114 ? -37.718 16.203 10.034 1.00 62.66 114 ALA A O 1
ATOM 872 N N . PRO A 1 115 ? -36.509 18.009 10.676 1.00 62.56 115 PRO A N 1
ATOM 873 C CA . PRO A 1 115 ? -37.661 18.738 11.183 1.00 62.56 115 PRO A CA 1
ATOM 874 C C . PRO A 1 115 ? -38.671 18.880 10.045 1.00 62.56 115 PRO A C 1
ATOM 876 O O . PRO A 1 115 ? -38.329 19.366 8.962 1.00 62.56 115 PRO A O 1
ATOM 879 N N . GLU A 1 116 ? -39.886 18.380 10.271 1.00 62.91 116 GLU A N 1
ATOM 880 C CA . GLU A 1 116 ? -40.994 18.541 9.338 1.00 62.91 116 GLU A CA 1
ATOM 881 C C . GLU A 1 116 ? -41.123 20.041 9.067 1.00 62.91 116 GLU A C 1
ATOM 883 O O . GLU A 1 116 ? -41.258 20.837 9.999 1.00 62.91 116 GLU A O 1
ATOM 888 N N . LYS A 1 117 ? -40.974 20.449 7.798 1.00 64.31 117 LYS A N 1
ATOM 889 C CA . LYS A 1 117 ? -41.225 21.840 7.406 1.00 64.31 117 LYS A CA 1
ATOM 890 C C . LYS A 1 117 ? -42.609 22.203 7.952 1.00 64.31 117 LYS A C 1
ATOM 892 O O . LYS A 1 117 ? -43.545 21.470 7.627 1.00 64.31 117 LYS A O 1
ATOM 897 N N . PRO A 1 118 ? -42.758 23.278 8.747 1.00 61.47 118 PRO A N 1
ATOM 898 C CA . PRO A 1 118 ? -44.077 23.682 9.201 1.00 61.47 118 PRO A CA 1
ATOM 899 C C . PRO A 1 118 ? -44.968 23.881 7.971 1.00 61.47 118 PRO A C 1
ATOM 901 O O . PRO A 1 118 ? -44.570 24.532 6.998 1.00 61.47 118 PRO A O 1
ATOM 904 N N . SER A 1 119 ? -46.121 23.208 7.982 1.00 65.62 119 SER A N 1
ATOM 905 C CA . SER A 1 119 ? -47.135 23.290 6.932 1.00 65.62 119 SER A CA 1
ATOM 906 C C . SER A 1 119 ? -47.490 24.757 6.697 1.00 65.62 119 SER A C 1
ATOM 908 O O . SER A 1 119 ? -47.743 25.488 7.647 1.00 65.62 119 SER A O 1
ATOM 910 N N . GLN A 1 120 ? -47.516 25.198 5.440 1.00 62.19 120 GLN A N 1
ATOM 911 C CA . GLN A 1 120 ? -47.772 26.596 5.057 1.00 62.19 120 GLN A CA 1
ATOM 912 C C . GLN A 1 120 ? -49.250 27.020 5.206 1.00 62.19 120 GLN A C 1
ATOM 914 O O . GLN A 1 120 ? -49.667 27.995 4.587 1.00 62.19 120 GLN A O 1
ATOM 919 N N . PHE A 1 121 ? -50.052 26.269 5.964 1.00 60.12 121 PHE A N 1
ATOM 920 C CA . PHE A 1 121 ? -51.508 26.419 6.043 1.00 60.12 121 PHE A CA 1
ATOM 921 C C . PHE A 1 121 ? -52.032 26.463 7.486 1.00 60.12 121 PHE A C 1
ATOM 923 O O . PHE A 1 121 ? -53.115 25.944 7.755 1.00 60.12 121 PHE A O 1
ATOM 930 N N . GLU A 1 122 ? -51.275 27.068 8.400 1.00 47.03 122 GLU A N 1
ATOM 931 C CA . GLU A 1 122 ? -51.796 27.537 9.692 1.00 47.03 122 GLU A CA 1
ATOM 932 C C . GLU A 1 122 ? -51.877 29.068 9.696 1.00 47.03 122 GLU A C 1
ATOM 934 O O . GLU A 1 122 ? -50.922 29.703 9.185 1.00 47.03 122 GLU A O 1
#

Sequence (122 aa):
MSNSSSRTSSFVYFIAMLGAFLIVAGLVQLMKHYTAPTGLNTVRIAERRKALAETATASQQLNGYSVIDPNKGLYQLRIDQAMETIVRESKNPAASRSNMVARVEKAFAPPPKAPEKPSQFE